Protein AF-A0A2N8LW83-F1 (afdb_monomer_lite)

Foldseek 3Di:
DCLVPQQQPPVPDDLVVALLNRGAAEDDPCVPCCVVVVLSSLVSLCSVCVPDDSVCSVVVCVVPVVVSCVRNVQRYDYNPDSHRPPDPPNPD

pLDDT: mean 83.52, std 13.38, range [36.31, 95.19]

Sequence (92 aa):
MVFMVLPHYPHTGRQDVDPNTTSLMRMGKEWLLTPILMYQNYHLVHHLYPTVPFYRYGKVWKAREAYHRKHSGSMIIGPFDLGPKDQPGDAA

Secondary structure (DSSP, 8-state):
-HHHHGGGTT----TTT-GGGSS-EE-S-HHHHHHHTTTGGGHHHHHH-TTS-GGGHHHHHHHTHHHHHHHHGGGEE-TT-SS-TTSTT---

Radius of gyration: 12.53 Å; chains: 1; bounding box: 34×26×27 Å

Structure (mmCIF, N/CA/C/O backbone):
data_AF-A0A2N8LW83-F1
#
_entry.id   AF-A0A2N8LW83-F1
#
loop_
_atom_site.group_PDB
_atom_site.id
_atom_site.type_symbol
_atom_site.label_atom_id
_atom_site.label_alt_id
_atom_site.label_comp_id
_atom_site.label_asym_id
_atom_site.label_entity_id
_atom_site.label_seq_id
_atom_site.pdbx_PDB_ins_code
_atom_site.Cartn_x
_atom_site.Cartn_y
_atom_site.Cartn_z
_atom_site.occupancy
_atom_site.B_iso_or_equiv
_atom_site.auth_seq_id
_atom_site.auth_comp_id
_atom_site.auth_asym_id
_atom_site.auth_atom_id
_atom_site.pdbx_PDB_model_num
ATOM 1 N N . MET A 1 1 ? -6.112 11.836 -10.467 1.00 53.62 1 MET A N 1
ATOM 2 C CA . MET A 1 1 ? -4.988 11.212 -11.208 1.00 53.62 1 MET A CA 1
ATOM 3 C C . MET A 1 1 ? -3.831 10.776 -10.312 1.00 53.62 1 MET A C 1
ATOM 5 O O . MET A 1 1 ? -3.350 9.678 -10.533 1.00 53.62 1 MET A O 1
ATOM 9 N N . VAL A 1 2 ? -3.443 11.534 -9.272 1.00 58.53 2 VAL A N 1
ATOM 10 C CA . VAL A 1 2 ? -2.389 11.160 -8.289 1.00 58.53 2 VAL A CA 1
ATOM 11 C C . VAL A 1 2 ? -2.470 9.687 -7.851 1.00 58.53 2 VAL A C 1
ATOM 13 O O . VAL A 1 2 ? -1.513 8.946 -8.016 1.00 58.53 2 VAL A O 1
ATOM 16 N N . PHE A 1 3 ? -3.639 9.227 -7.401 1.00 61.88 3 PHE A N 1
ATOM 17 C CA . PHE A 1 3 ? -3.843 7.858 -6.902 1.00 61.88 3 PHE A CA 1
ATOM 18 C C . PHE A 1 3 ? -3.993 6.764 -7.968 1.00 61.88 3 PHE A C 1
ATOM 20 O O . PHE A 1 3 ? -4.127 5.605 -7.601 1.00 61.88 3 PHE A O 1
ATOM 27 N N . MET A 1 4 ? -4.013 7.129 -9.250 1.00 66.06 4 MET A N 1
ATOM 28 C CA . MET A 1 4 ? -4.136 6.190 -10.375 1.00 66.06 4 MET A CA 1
ATOM 29 C C . MET A 1 4 ? -2.815 6.007 -11.128 1.00 66.06 4 MET A C 1
ATOM 31 O O . MET A 1 4 ? -2.703 5.097 -11.932 1.00 66.06 4 MET A O 1
ATOM 35 N N . VAL A 1 5 ? -1.844 6.904 -10.918 1.00 73.12 5 VAL A N 1
ATOM 36 C CA . VAL A 1 5 ? -0.576 6.914 -11.664 1.00 73.12 5 VAL A CA 1
ATOM 37 C C . VAL A 1 5 ? 0.604 6.669 -10.733 1.00 73.12 5 VAL A C 1
ATOM 39 O O . VAL A 1 5 ? 1.406 5.780 -10.989 1.00 73.12 5 VAL A O 1
ATOM 42 N N . LEU A 1 6 ? 0.695 7.404 -9.618 1.00 77.31 6 LEU A N 1
ATOM 43 C CA . LEU A 1 6 ? 1.832 7.287 -8.697 1.00 77.31 6 LEU A CA 1
ATOM 44 C C . LEU A 1 6 ? 1.973 5.900 -8.066 1.00 77.31 6 LEU A C 1
ATOM 46 O O . LEU A 1 6 ? 3.101 5.427 -7.974 1.00 77.31 6 LEU A O 1
ATOM 50 N N . PRO A 1 7 ? 0.889 5.211 -7.657 1.00 80.56 7 PRO A N 1
ATOM 51 C CA . PRO A 1 7 ? 1.024 3.857 -7.143 1.00 80.56 7 PRO A CA 1
ATOM 52 C C . PRO A 1 7 ? 1.502 2.863 -8.192 1.00 80.56 7 PRO A C 1
ATOM 54 O O . PRO A 1 7 ? 1.921 1.785 -7.813 1.00 80.56 7 PRO A O 1
ATOM 57 N N . HIS A 1 8 ? 1.439 3.179 -9.483 1.00 82.25 8 HIS A N 1
ATOM 58 C CA . HIS A 1 8 ? 1.864 2.267 -10.538 1.00 82.25 8 HIS A CA 1
ATOM 59 C C . HIS A 1 8 ? 3.256 2.582 -11.059 1.00 82.25 8 HIS A C 1
ATOM 61 O O . HIS A 1 8 ? 3.752 1.788 -11.841 1.00 82.25 8 HIS A O 1
ATOM 67 N N . TYR A 1 9 ? 3.903 3.671 -10.633 1.00 78.06 9 TYR A N 1
ATOM 68 C CA . TYR A 1 9 ? 5.280 3.989 -11.019 1.00 78.06 9 TYR A CA 1
ATOM 69 C C . TYR A 1 9 ? 6.240 2.871 -10.561 1.00 78.06 9 TYR A C 1
ATOM 71 O O . TYR A 1 9 ? 6.155 2.445 -9.409 1.00 78.06 9 TYR A O 1
ATOM 79 N N . PRO A 1 10 ? 7.147 2.356 -11.414 1.00 71.56 10 PRO A N 1
ATOM 80 C CA . PRO A 1 10 ? 7.571 2.840 -12.737 1.00 71.56 10 PRO A CA 1
ATOM 81 C C . PRO A 1 10 ? 6.822 2.191 -13.924 1.00 71.56 10 PRO A C 1
ATOM 83 O O . PRO A 1 10 ? 7.308 2.191 -15.048 1.00 71.56 10 PRO A O 1
ATOM 86 N N . HIS A 1 11 ? 5.644 1.619 -13.689 1.00 71.44 11 HIS A N 1
ATOM 87 C CA . HIS A 1 11 ? 4.776 0.933 -14.657 1.00 71.44 11 HIS A CA 1
ATOM 88 C C . HIS A 1 11 ? 5.396 -0.329 -15.272 1.00 71.44 11 HIS A C 1
ATOM 90 O O . HIS A 1 11 ? 5.105 -0.688 -16.410 1.00 71.44 11 HIS A O 1
ATOM 96 N N . THR A 1 12 ? 6.248 -1.020 -14.516 1.00 70.25 12 THR A N 1
ATOM 97 C CA . THR A 1 12 ? 6.962 -2.218 -14.984 1.00 70.25 12 THR A CA 1
ATOM 98 C C . THR A 1 12 ? 6.226 -3.528 -14.695 1.00 70.25 12 THR A C 1
ATOM 100 O O . THR A 1 12 ? 6.492 -4.529 -15.357 1.00 70.25 12 THR A O 1
ATOM 103 N N . GLY A 1 13 ? 5.298 -3.541 -13.732 1.00 70.38 13 GLY A N 1
ATOM 104 C CA . GLY A 1 13 ? 4.549 -4.733 -13.337 1.00 70.38 13 GLY A CA 1
ATOM 105 C C . GLY A 1 13 ? 3.284 -4.956 -14.166 1.00 70.38 13 GLY A C 1
ATOM 106 O O . GLY A 1 13 ? 2.475 -4.048 -14.357 1.00 70.38 13 GLY A O 1
ATOM 107 N N . ARG A 1 14 ? 3.079 -6.197 -14.616 1.00 74.19 14 ARG A N 1
ATOM 108 C CA . ARG A 1 14 ? 1.876 -6.646 -15.330 1.00 74.19 14 ARG A CA 1
ATOM 109 C C . ARG A 1 14 ? 1.069 -7.608 -14.466 1.00 74.19 14 ARG A C 1
ATOM 111 O O . ARG A 1 14 ? 1.611 -8.587 -13.963 1.00 74.19 14 ARG A O 1
ATOM 118 N N . GLN A 1 15 ? -0.231 -7.347 -14.319 1.00 76.56 15 GLN A N 1
ATOM 119 C CA . GLN A 1 15 ? -1.098 -8.099 -13.402 1.00 76.56 15 GLN A CA 1
ATOM 120 C C . GLN A 1 15 ? -1.299 -9.565 -13.805 1.00 76.56 15 GLN A C 1
ATOM 122 O O . GLN A 1 15 ? -1.507 -10.407 -12.937 1.00 76.56 15 GLN A O 1
ATOM 127 N N . ASP A 1 16 ? -1.212 -9.872 -15.098 1.00 79.31 16 ASP A N 1
ATOM 128 C CA . ASP A 1 16 ? -1.285 -11.227 -15.650 1.00 79.31 16 ASP A CA 1
ATOM 129 C C . ASP A 1 16 ? 0.015 -12.029 -15.485 1.00 79.31 16 ASP A C 1
ATOM 131 O O . ASP A 1 16 ? -0.016 -13.254 -15.566 1.00 79.31 16 ASP A O 1
ATOM 135 N N . VAL A 1 17 ? 1.142 -11.353 -15.236 1.00 82.81 17 VAL A N 1
ATOM 136 C CA . VAL A 1 17 ? 2.461 -11.981 -15.068 1.00 82.81 17 VAL A CA 1
ATOM 137 C C . VAL A 1 17 ? 2.801 -12.135 -13.589 1.00 82.81 17 VAL A C 1
ATOM 139 O O . VAL A 1 17 ? 3.063 -13.243 -13.130 1.00 82.81 17 VAL A O 1
ATOM 142 N N . ASP A 1 18 ? 2.774 -11.033 -12.836 1.00 83.69 18 ASP A N 1
ATOM 143 C CA . ASP A 1 18 ? 2.985 -11.053 -11.391 1.00 83.69 18 ASP A CA 1
ATOM 144 C C . ASP A 1 18 ? 2.196 -9.928 -10.697 1.00 83.69 18 ASP A C 1
ATOM 146 O O . ASP A 1 18 ? 2.632 -8.768 -10.683 1.00 83.69 18 ASP A O 1
ATOM 150 N N . PRO A 1 19 ? 1.057 -10.249 -10.057 1.00 85.38 19 PRO A N 1
ATOM 151 C CA . PRO A 1 19 ? 0.228 -9.262 -9.377 1.00 85.38 19 PRO A CA 1
ATOM 152 C C . PRO A 1 19 ? 0.914 -8.630 -8.154 1.00 85.38 19 PRO A C 1
ATOM 154 O O . PRO A 1 19 ? 0.456 -7.594 -7.679 1.00 85.38 19 PRO A O 1
ATOM 157 N N . ASN A 1 20 ? 2.015 -9.199 -7.646 1.00 85.81 20 ASN A N 1
ATOM 158 C CA . ASN A 1 20 ? 2.762 -8.650 -6.508 1.00 85.81 20 ASN A CA 1
ATOM 159 C C . ASN A 1 20 ? 3.637 -7.443 -6.879 1.00 85.81 20 ASN A C 1
ATOM 161 O O . ASN A 1 20 ? 4.164 -6.794 -5.976 1.00 85.81 20 ASN A O 1
ATOM 165 N N . THR A 1 21 ? 3.784 -7.151 -8.175 1.00 84.19 21 THR A N 1
ATOM 166 C CA . THR A 1 21 ? 4.667 -6.100 -8.712 1.00 84.19 21 THR A CA 1
ATOM 167 C C . THR A 1 21 ? 3.915 -4.967 -9.411 1.00 84.19 21 THR A C 1
ATOM 169 O O . THR A 1 21 ? 4.526 -4.055 -9.958 1.00 84.19 21 THR A O 1
ATOM 172 N N . THR A 1 22 ? 2.580 -5.009 -9.425 1.00 85.00 22 THR A N 1
ATOM 173 C CA . THR A 1 22 ? 1.763 -4.108 -10.257 1.00 85.00 22 THR A CA 1
ATOM 174 C C . THR A 1 22 ? 1.598 -2.715 -9.684 1.00 85.00 22 THR A C 1
ATOM 176 O O . THR A 1 22 ? 1.243 -1.792 -10.412 1.00 85.00 22 THR A O 1
ATOM 179 N N . SER A 1 23 ? 1.791 -2.564 -8.377 1.00 88.25 23 SER A N 1
ATOM 180 C CA . SER A 1 23 ? 1.649 -1.283 -7.705 1.00 88.25 23 SER A CA 1
ATOM 181 C C . SER A 1 23 ? 2.427 -1.234 -6.398 1.00 88.25 23 SER A C 1
ATOM 183 O O . SER A 1 23 ? 2.809 -2.254 -5.826 1.00 88.25 23 SER A O 1
ATOM 185 N N . LEU A 1 24 ? 2.647 -0.019 -5.921 1.00 90.00 24 LEU A N 1
ATOM 186 C CA . LEU A 1 24 ? 3.419 0.302 -4.742 1.00 90.00 24 LEU A CA 1
ATOM 187 C C . LEU A 1 24 ? 2.578 0.185 -3.467 1.00 90.00 24 LEU A C 1
ATOM 189 O O . LEU A 1 24 ? 1.376 0.471 -3.425 1.00 90.00 24 LEU A O 1
ATOM 193 N N . MET A 1 25 ? 3.264 -0.194 -2.396 1.00 90.94 25 MET A N 1
ATOM 194 C CA . MET A 1 25 ? 2.779 -0.242 -1.024 1.00 90.94 25 MET A CA 1
ATOM 195 C C . MET A 1 25 ? 3.533 0.810 -0.207 1.00 90.94 25 MET A C 1
ATOM 197 O O . MET A 1 25 ? 4.749 0.722 -0.069 1.00 90.94 25 MET A O 1
ATOM 201 N N . ARG A 1 26 ? 2.840 1.800 0.359 1.00 92.50 26 ARG A N 1
ATOM 202 C CA . ARG A 1 26 ? 3.468 2.925 1.072 1.00 92.50 26 ARG A CA 1
ATOM 203 C C .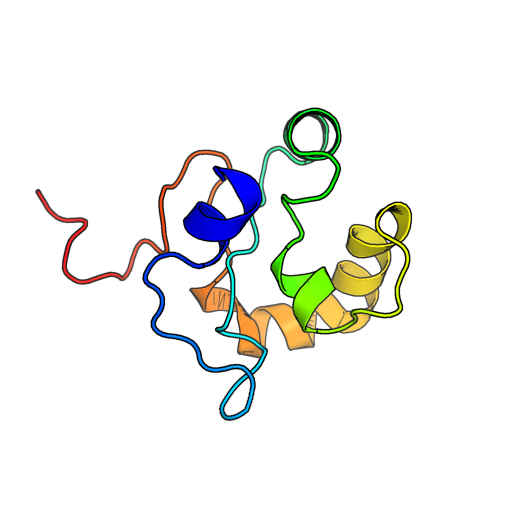 ARG A 1 26 ? 3.350 2.758 2.587 1.00 92.50 26 ARG A C 1
ATOM 205 O O . ARG A 1 26 ? 2.259 2.888 3.144 1.00 92.50 26 ARG A O 1
ATOM 212 N N . MET A 1 27 ? 4.478 2.519 3.254 1.00 90.00 27 MET A N 1
ATOM 213 C CA . MET A 1 27 ? 4.533 2.145 4.677 1.00 90.00 27 MET A CA 1
ATOM 214 C C . MET A 1 27 ? 5.392 3.113 5.509 1.00 90.00 27 MET A C 1
ATOM 216 O O . MET A 1 27 ? 6.210 3.853 4.967 1.00 90.00 27 MET A O 1
ATOM 220 N N . GLY A 1 28 ? 5.209 3.120 6.835 1.00 88.69 28 GLY A N 1
ATOM 221 C CA . GLY A 1 28 ? 6.056 3.851 7.796 1.00 88.69 28 GLY A CA 1
ATOM 222 C C . GLY A 1 28 ? 5.451 5.117 8.422 1.00 88.69 28 GLY A C 1
ATOM 223 O O . GLY A 1 28 ? 6.052 5.684 9.333 1.00 88.69 28 GLY A O 1
ATOM 224 N N . LYS A 1 29 ? 4.274 5.570 7.965 1.00 92.06 29 LYS A N 1
ATOM 225 C CA . LYS A 1 29 ? 3.468 6.655 8.578 1.00 92.06 29 LYS A CA 1
ATOM 226 C C . LYS A 1 29 ? 1.970 6.404 8.399 1.00 92.06 29 LYS A C 1
ATOM 228 O O . LYS A 1 29 ? 1.212 7.303 8.048 1.00 92.06 29 LYS A O 1
ATOM 233 N N . GLU A 1 30 ? 1.534 5.168 8.600 1.00 91.69 30 GLU A N 1
ATOM 234 C CA . GLU A 1 30 ? 0.183 4.699 8.280 1.00 91.69 30 GLU A CA 1
ATOM 235 C C . GLU A 1 30 ? -0.897 5.500 9.010 1.00 91.69 30 GLU A C 1
ATOM 237 O O . GLU A 1 30 ? -1.943 5.760 8.425 1.00 91.69 30 GLU A O 1
ATOM 242 N N . TRP A 1 31 ? -0.644 5.943 10.245 1.00 91.06 31 TRP A N 1
ATOM 243 C CA . TRP A 1 31 ? -1.587 6.763 11.018 1.00 91.06 31 TRP A CA 1
ATOM 244 C C . TRP A 1 31 ? -1.943 8.091 10.326 1.00 91.06 31 TRP A C 1
ATOM 246 O O . TRP A 1 31 ? -3.055 8.582 10.483 1.00 91.06 31 TRP A O 1
ATOM 256 N N . LEU A 1 32 ? -1.013 8.644 9.539 1.00 91.75 32 LEU A N 1
ATOM 257 C CA . LEU A 1 32 ? -1.170 9.889 8.788 1.00 91.75 32 LEU A CA 1
ATOM 258 C C . LEU A 1 32 ? -1.563 9.613 7.333 1.00 91.75 32 LEU A C 1
ATOM 260 O O . LEU A 1 32 ? -2.478 10.226 6.790 1.00 91.75 32 LEU A O 1
ATOM 264 N N . LEU A 1 33 ? -0.873 8.672 6.690 1.00 90.06 33 LEU A N 1
ATOM 265 C CA . LEU A 1 33 ? -1.045 8.388 5.270 1.00 90.06 33 LEU A CA 1
ATOM 266 C C . LEU A 1 33 ? -2.344 7.647 4.970 1.00 90.06 33 LEU A C 1
ATOM 268 O O . LEU A 1 33 ? -2.946 7.906 3.938 1.00 90.06 33 LEU A O 1
ATOM 272 N N . THR A 1 34 ? -2.813 6.762 5.849 1.00 90.88 34 THR A N 1
ATOM 273 C CA . THR A 1 34 ? -4.074 6.036 5.627 1.00 90.88 34 THR A CA 1
ATOM 274 C C . THR A 1 34 ? -5.278 6.982 5.526 1.00 90.88 34 THR A C 1
ATOM 276 O O . THR A 1 34 ? -6.034 6.834 4.565 1.00 90.88 34 THR A O 1
ATOM 279 N N . PRO A 1 35 ? -5.482 7.968 6.430 1.00 90.25 35 PRO A N 1
ATOM 280 C CA . PRO A 1 35 ? -6.583 8.918 6.272 1.00 90.25 35 PRO A CA 1
ATOM 281 C C . PRO A 1 35 ? -6.368 9.886 5.100 1.00 90.25 35 PRO A C 1
ATOM 283 O O . PRO A 1 35 ? -7.296 10.085 4.322 1.00 90.25 35 PRO A O 1
ATOM 286 N N . ILE A 1 36 ? -5.159 10.436 4.918 1.00 90.69 36 ILE A N 1
ATOM 287 C CA . ILE A 1 36 ? -4.875 11.401 3.835 1.00 90.69 36 ILE A CA 1
ATOM 288 C C . ILE A 1 36 ? -5.038 10.764 2.455 1.00 90.69 36 ILE A C 1
ATOM 290 O O . ILE A 1 36 ? -5.609 11.361 1.547 1.00 90.69 36 ILE A O 1
ATOM 294 N N . LEU A 1 37 ? -4.523 9.548 2.291 1.00 88.69 37 LEU A N 1
ATOM 295 C CA . LEU A 1 37 ? -4.559 8.822 1.028 1.00 88.69 37 LEU A CA 1
ATOM 296 C C . LEU A 1 37 ? -5.812 7.951 0.906 1.00 88.69 37 LEU A C 1
ATOM 298 O O . LEU A 1 37 ? -5.878 7.151 -0.016 1.00 88.69 37 LEU A O 1
ATOM 302 N N . MET A 1 38 ? -6.788 8.059 1.816 1.00 89.75 38 MET A N 1
ATOM 303 C CA . MET A 1 38 ? -8.021 7.260 1.798 1.00 89.75 38 MET A CA 1
ATOM 304 C C . MET A 1 38 ? -7.755 5.754 1.593 1.00 89.75 38 MET A C 1
ATOM 306 O O . MET A 1 38 ? -8.371 5.115 0.746 1.00 89.75 38 MET A O 1
ATOM 310 N N . TYR A 1 39 ? -6.815 5.186 2.355 1.00 90.50 39 TYR A N 1
ATOM 311 C CA . TYR A 1 39 ? -6.339 3.792 2.261 1.00 90.50 39 TYR A CA 1
ATOM 312 C C . TYR A 1 39 ? -5.555 3.419 0.989 1.00 90.50 39 TYR A C 1
ATOM 314 O O . TYR A 1 39 ? -5.107 2.277 0.863 1.00 90.50 39 TYR A O 1
ATOM 322 N N . GLN A 1 40 ? -5.278 4.364 0.087 1.00 90.06 40 GLN A N 1
ATOM 323 C CA . GLN A 1 40 ? -4.463 4.122 -1.112 1.00 90.06 40 GLN A CA 1
ATOM 324 C C . GLN A 1 40 ? -2.978 3.887 -0.799 1.00 90.06 40 GLN A C 1
ATOM 326 O O . GLN A 1 40 ? -2.231 3.469 -1.676 1.00 90.06 40 GLN A O 1
ATOM 331 N N . ASN A 1 41 ? -2.526 4.084 0.444 1.00 92.38 41 ASN A N 1
ATOM 332 C CA . ASN A 1 41 ? -1.207 3.611 0.869 1.00 92.38 41 ASN A CA 1
ATOM 333 C C . ASN A 1 41 ? -1.087 2.074 0.811 1.00 92.38 41 ASN A C 1
ATOM 335 O O . ASN A 1 41 ? 0.025 1.562 0.727 1.00 92.38 41 ASN A O 1
ATOM 339 N N . TYR A 1 42 ? -2.219 1.359 0.781 1.00 93.19 42 TYR A N 1
ATOM 340 C CA . TYR A 1 42 ? -2.306 -0.087 0.585 1.00 93.19 42 TYR A CA 1
ATOM 341 C C . TYR A 1 42 ? -2.702 -0.499 -0.846 1.00 93.19 42 TYR A C 1
ATOM 343 O O . TYR A 1 42 ? -3.364 -1.522 -1.030 1.00 93.19 42 TYR A O 1
ATOM 351 N N . HIS A 1 43 ? -2.330 0.276 -1.870 1.00 92.94 43 HIS A N 1
ATOM 352 C CA . HIS A 1 43 ? -2.802 0.045 -3.243 1.00 92.94 43 HIS A CA 1
ATOM 353 C C . HIS A 1 43 ? -2.468 -1.352 -3.784 1.00 92.94 43 HIS A C 1
ATOM 355 O O . HIS A 1 43 ? -3.301 -1.990 -4.424 1.00 92.94 43 HIS A O 1
ATOM 361 N N . LEU A 1 44 ? -1.308 -1.896 -3.424 1.00 92.19 44 LEU A N 1
ATOM 362 C CA . LEU A 1 44 ? -0.971 -3.267 -3.788 1.00 92.19 44 LEU A CA 1
ATOM 363 C C . LEU A 1 44 ? -1.924 -4.312 -3.182 1.00 92.19 44 LEU A C 1
ATOM 365 O O . LEU A 1 44 ? -2.266 -5.285 -3.849 1.00 92.19 44 LEU A O 1
ATOM 369 N N . VAL A 1 45 ? -2.439 -4.105 -1.962 1.0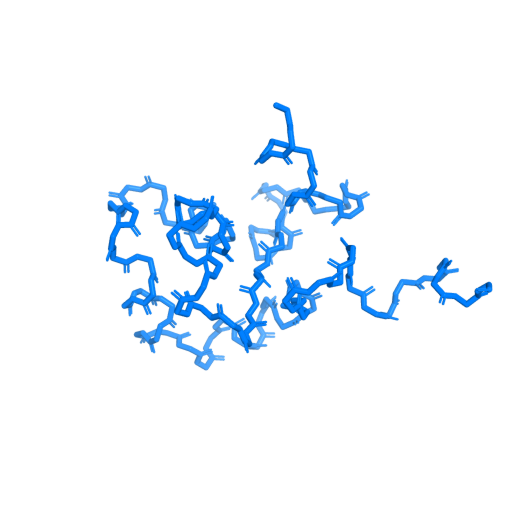0 93.56 45 VAL A N 1
ATOM 370 C CA . VAL A 1 45 ? -3.452 -5.010 -1.377 1.00 93.56 45 VAL A CA 1
ATOM 371 C C . VAL A 1 45 ? -4.736 -4.977 -2.196 1.00 93.56 45 VAL A C 1
ATOM 373 O O . VAL A 1 45 ? -5.366 -6.016 -2.360 1.00 93.56 45 VAL A O 1
ATOM 376 N N . HIS A 1 46 ? -5.112 -3.812 -2.726 1.00 92.88 46 HIS A N 1
ATOM 377 C CA . HIS A 1 46 ? -6.273 -3.687 -3.602 1.00 92.88 46 HIS A CA 1
ATOM 378 C C . HIS A 1 46 ? -6.108 -4.521 -4.882 1.00 92.88 46 HIS A C 1
ATOM 380 O O . HIS A 1 46 ? -7.038 -5.227 -5.259 1.00 92.88 46 HIS A O 1
ATOM 386 N N . HIS A 1 47 ? -4.922 -4.522 -5.500 1.00 90.88 47 HIS A N 1
ATOM 387 C CA . HIS A 1 47 ? -4.651 -5.374 -6.665 1.00 90.88 47 HIS A CA 1
ATOM 388 C C . HIS A 1 47 ? -4.639 -6.871 -6.326 1.00 90.88 47 HIS A C 1
ATOM 390 O O . HIS A 1 47 ? -5.155 -7.677 -7.099 1.00 90.88 47 HIS A O 1
ATOM 396 N N . LEU A 1 48 ? -4.089 -7.252 -5.170 1.00 91.94 48 LEU A N 1
ATOM 397 C CA . LEU A 1 48 ? -4.042 -8.652 -4.735 1.00 91.94 48 LEU A CA 1
ATOM 398 C C . LEU A 1 48 ? -5.415 -9.186 -4.294 1.00 91.94 48 LEU A C 1
ATOM 400 O O . LEU A 1 48 ? -5.716 -10.363 -4.487 1.00 91.94 48 LEU A O 1
ATOM 404 N N . TYR A 1 49 ? -6.244 -8.335 -3.687 1.00 93.50 49 TYR A N 1
ATOM 405 C CA . TYR A 1 49 ? -7.525 -8.707 -3.088 1.00 93.50 49 TYR A CA 1
ATOM 406 C C . TYR A 1 49 ? -8.612 -7.663 -3.405 1.00 93.50 49 TYR A C 1
ATOM 408 O O . TYR A 1 49 ? -9.103 -6.984 -2.498 1.00 93.50 49 TYR A O 1
ATOM 416 N N . PRO A 1 50 ? -9.042 -7.544 -4.675 1.00 91.31 50 PRO A N 1
ATOM 417 C CA . PRO A 1 50 ? -9.947 -6.478 -5.121 1.00 91.31 50 PRO A CA 1
ATOM 418 C C . PRO A 1 50 ? -11.338 -6.523 -4.471 1.00 91.31 50 PRO A C 1
ATOM 420 O O . PRO A 1 50 ? -12.053 -5.525 -4.462 1.00 91.31 50 PRO A O 1
ATOM 423 N N . THR A 1 51 ? -11.729 -7.666 -3.903 1.00 94.00 51 THR A N 1
ATOM 424 C CA . THR A 1 51 ? -13.016 -7.867 -3.217 1.00 94.00 51 THR A CA 1
ATOM 425 C C . THR A 1 51 ? -12.991 -7.479 -1.738 1.00 94.00 51 THR A C 1
ATOM 427 O O . THR A 1 51 ? -14.037 -7.438 -1.087 1.00 94.00 51 THR A O 1
ATOM 430 N N . VAL A 1 52 ? -11.811 -7.206 -1.173 1.00 93.94 52 VAL A N 1
ATOM 431 C CA . VAL A 1 52 ? -11.674 -6.806 0.227 1.00 93.94 52 VAL A CA 1
ATOM 432 C C . VAL A 1 52 ? -12.052 -5.331 0.358 1.00 93.94 52 VAL A C 1
ATOM 434 O O . VAL A 1 52 ? -11.556 -4.499 -0.395 1.00 93.94 52 VAL A O 1
ATOM 437 N N . PRO A 1 53 ? -12.888 -4.952 1.337 1.00 92.75 53 PRO A N 1
ATOM 438 C CA . PRO A 1 53 ? -13.194 -3.547 1.546 1.00 92.75 53 PRO A CA 1
ATOM 439 C C . PRO A 1 53 ? -11.975 -2.791 2.099 1.00 92.75 53 PRO A C 1
ATOM 441 O O . PRO A 1 53 ? -11.254 -3.305 2.959 1.00 92.75 53 PRO A O 1
ATOM 444 N N . PHE A 1 54 ? -11.785 -1.542 1.660 1.00 90.81 54 PHE A N 1
ATOM 445 C CA . PHE A 1 54 ? -10.559 -0.762 1.892 1.00 90.81 54 PHE A CA 1
ATOM 446 C C . PHE A 1 54 ? -10.122 -0.666 3.360 1.00 90.81 54 PHE A C 1
ATOM 448 O O . PHE A 1 54 ? -8.940 -0.798 3.679 1.00 90.81 54 PHE A O 1
ATOM 455 N N . TYR A 1 55 ? -11.074 -0.555 4.289 1.00 90.50 55 TYR A N 1
ATOM 456 C CA . TYR A 1 55 ? -10.808 -0.465 5.727 1.00 90.50 55 TYR A CA 1
ATOM 457 C C . TYR A 1 55 ? -10.231 -1.759 6.336 1.00 90.50 55 TYR A C 1
ATOM 459 O O . TYR A 1 55 ? -9.862 -1.792 7.512 1.00 90.50 55 TYR A O 1
ATOM 467 N N . ARG A 1 56 ? -10.147 -2.848 5.560 1.00 94.00 56 ARG A N 1
ATOM 468 C CA . ARG A 1 56 ? -9.540 -4.126 5.962 1.00 94.00 56 ARG A CA 1
ATOM 469 C C . ARG A 1 56 ? -8.179 -4.388 5.326 1.00 94.00 56 ARG A C 1
ATOM 471 O O . ARG A 1 56 ? -7.556 -5.380 5.706 1.00 94.00 56 ARG A O 1
ATOM 478 N N . TYR A 1 57 ? -7.673 -3.529 4.440 1.00 94.06 57 TYR A N 1
ATOM 479 C CA . TYR A 1 57 ? -6.412 -3.787 3.736 1.00 94.06 57 TYR A CA 1
ATOM 480 C C . TYR A 1 57 ? -5.234 -4.044 4.680 1.00 94.06 57 TYR A C 1
ATOM 482 O O . TYR A 1 57 ? -4.534 -5.042 4.525 1.00 94.06 57 TYR A O 1
ATOM 490 N N . GLY A 1 58 ? -5.082 -3.243 5.739 1.00 91.38 58 GLY A N 1
ATOM 491 C CA . GLY A 1 58 ? -4.033 -3.467 6.740 1.00 91.38 58 GLY A CA 1
ATOM 492 C C . GLY A 1 58 ? -4.158 -4.806 7.482 1.00 91.38 58 GLY A C 1
ATOM 493 O O . GLY A 1 58 ? -3.148 -5.415 7.831 1.00 91.38 58 GLY A O 1
ATOM 494 N N . LYS A 1 59 ? -5.382 -5.314 7.694 1.00 94.12 59 LYS A N 1
ATOM 495 C CA . LYS A 1 59 ? -5.597 -6.638 8.307 1.00 94.12 59 LYS A CA 1
ATOM 496 C C . LYS A 1 59 ? -5.190 -7.758 7.354 1.00 94.12 59 LYS A C 1
ATOM 498 O O . LYS A 1 59 ? -4.529 -8.698 7.780 1.00 94.12 59 LYS A O 1
ATOM 503 N N . VAL A 1 60 ? -5.552 -7.640 6.078 1.00 94.62 60 VAL A N 1
ATOM 504 C CA . VAL A 1 60 ? -5.184 -8.616 5.041 1.00 94.62 60 VAL A CA 1
ATOM 505 C C . VAL A 1 60 ? -3.676 -8.648 4.829 1.00 94.62 60 VAL A C 1
ATOM 507 O O . VAL A 1 60 ? -3.094 -9.731 4.792 1.00 94.62 60 VAL A O 1
ATOM 510 N N . TRP A 1 61 ? -3.033 -7.478 4.785 1.00 92.38 61 TRP A N 1
ATOM 511 C CA . TRP A 1 61 ? -1.579 -7.374 4.722 1.00 92.38 61 TRP A CA 1
ATOM 512 C C . TRP A 1 61 ? -0.909 -8.163 5.850 1.00 92.38 61 TRP A C 1
ATOM 514 O O . TRP A 1 61 ? -0.085 -9.037 5.580 1.00 92.38 61 TRP A O 1
ATOM 524 N N . LYS A 1 62 ? -1.320 -7.901 7.098 1.00 93.44 62 LYS A N 1
ATOM 525 C CA . LYS A 1 62 ? -0.782 -8.562 8.296 1.00 93.44 62 LYS A CA 1
ATOM 526 C C . LYS A 1 62 ? -1.049 -10.067 8.316 1.00 93.44 62 LYS A C 1
ATOM 528 O O . LYS A 1 62 ? -0.173 -10.834 8.696 1.00 93.44 62 LYS A O 1
ATOM 533 N N . ALA A 1 63 ? -2.224 -10.507 7.864 1.00 95.19 63 ALA A N 1
ATOM 534 C CA . ALA A 1 63 ? -2.603 -11.921 7.873 1.00 95.19 63 ALA A CA 1
ATOM 535 C C . ALA A 1 63 ? -1.670 -12.815 7.036 1.00 95.19 63 ALA A C 1
ATOM 537 O O . ALA A 1 63 ? -1.530 -13.999 7.332 1.00 95.19 63 ALA A O 1
ATOM 538 N N . ARG A 1 64 ? -1.026 -12.267 5.996 1.00 92.75 64 ARG A N 1
ATOM 539 C CA . ARG A 1 64 ? -0.066 -12.994 5.146 1.00 92.75 64 ARG A CA 1
ATOM 540 C C . ARG A 1 64 ? 1.244 -12.227 4.983 1.00 92.75 64 ARG A C 1
ATOM 542 O O . ARG A 1 64 ? 1.874 -12.286 3.931 1.00 92.75 64 ARG A O 1
ATOM 549 N N . GLU A 1 65 ? 1.664 -11.513 6.024 1.00 92.12 65 GLU A N 1
ATOM 550 C CA . GLU A 1 65 ? 2.796 -10.583 5.962 1.00 92.12 65 GLU A CA 1
ATOM 551 C C . GLU A 1 65 ? 4.088 -11.241 5.465 1.00 92.12 65 GLU A C 1
ATOM 553 O O . GLU A 1 65 ? 4.764 -10.682 4.609 1.00 92.12 65 GLU A O 1
ATOM 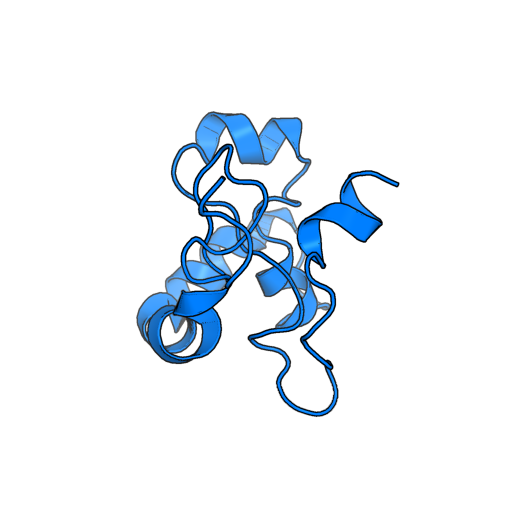558 N N . ALA A 1 66 ? 4.401 -12.456 5.927 1.00 92.75 66 ALA A N 1
ATOM 559 C CA . ALA A 1 66 ? 5.583 -13.189 5.473 1.00 92.75 66 ALA A CA 1
ATOM 560 C C . ALA A 1 66 ? 5.555 -13.473 3.960 1.00 92.75 66 ALA A C 1
ATOM 562 O O . ALA A 1 66 ? 6.563 -13.307 3.273 1.00 92.75 66 ALA A O 1
ATOM 563 N N . TYR A 1 67 ? 4.390 -13.856 3.426 1.00 92.44 67 TYR A N 1
ATOM 564 C CA . TYR A 1 67 ? 4.210 -14.067 1.991 1.00 92.44 67 TYR A CA 1
ATOM 565 C C . TYR A 1 67 ? 4.358 -12.749 1.230 1.00 92.44 67 TYR A C 1
ATOM 567 O O . TYR A 1 67 ? 5.121 -12.689 0.268 1.00 92.44 67 TYR A O 1
ATOM 575 N N . HIS A 1 68 ? 3.686 -11.689 1.684 1.00 93.06 68 HIS A N 1
ATOM 576 C CA . HIS A 1 68 ? 3.742 -10.397 1.013 1.00 93.06 68 HIS A CA 1
ATOM 577 C C . HIS A 1 68 ? 5.151 -9.797 1.034 1.00 93.06 68 HIS A C 1
ATOM 579 O O . HIS A 1 68 ? 5.617 -9.302 0.021 1.00 93.06 68 HIS A O 1
ATOM 585 N N . ARG A 1 69 ? 5.893 -9.892 2.142 1.00 90.50 69 ARG A N 1
ATOM 586 C CA . ARG A 1 69 ? 7.281 -9.404 2.196 1.00 90.50 69 ARG A CA 1
ATOM 587 C C . ARG A 1 69 ? 8.208 -10.175 1.259 1.00 90.50 69 ARG A C 1
ATOM 589 O O . ARG A 1 69 ? 9.097 -9.571 0.674 1.00 90.50 69 ARG A O 1
ATOM 596 N N . LYS A 1 70 ? 7.986 -11.483 1.093 1.00 91.00 70 LYS A N 1
ATOM 597 C CA . LYS A 1 70 ? 8.787 -12.327 0.198 1.00 91.00 70 LYS A CA 1
ATOM 598 C C . LYS A 1 70 ? 8.546 -12.025 -1.287 1.00 91.00 70 LYS A C 1
ATOM 600 O O . LYS A 1 70 ? 9.501 -12.056 -2.050 1.00 91.00 70 LYS A O 1
ATOM 605 N N . HIS A 1 71 ? 7.302 -11.757 -1.691 1.00 89.75 71 HIS A N 1
ATOM 606 C CA . HIS A 1 71 ? 6.936 -11.611 -3.112 1.00 89.75 71 HIS A CA 1
ATOM 607 C C . HIS A 1 71 ? 6.746 -10.153 -3.549 1.00 89.75 71 HIS A C 1
ATOM 609 O O . HIS A 1 71 ? 6.963 -9.824 -4.705 1.00 89.75 71 HIS A O 1
ATOM 615 N N . SER A 1 72 ? 6.369 -9.270 -2.626 1.00 89.38 72 SER A N 1
ATOM 616 C CA . SER A 1 72 ? 6.078 -7.854 -2.876 1.00 89.38 72 SER A CA 1
ATOM 617 C C . SER A 1 72 ? 7.089 -6.903 -2.237 1.00 89.38 72 SER A C 1
ATOM 619 O O . SER A 1 72 ? 6.862 -5.696 -2.222 1.00 89.38 72 SER A O 1
ATOM 621 N N . GLY A 1 73 ? 8.177 -7.417 -1.652 1.00 86.38 73 GLY A N 1
ATOM 622 C CA . GLY A 1 73 ? 9.128 -6.614 -0.878 1.00 86.38 73 GLY A CA 1
ATOM 623 C C . GLY A 1 73 ? 9.705 -5.430 -1.659 1.00 86.38 73 GLY A C 1
ATOM 624 O O . GLY A 1 73 ? 9.811 -4.339 -1.109 1.00 86.38 73 GLY A O 1
ATOM 625 N N . SER A 1 74 ? 9.976 -5.620 -2.953 1.00 86.50 74 SER A N 1
ATOM 626 C CA . SER A 1 74 ? 10.472 -4.576 -3.859 1.00 86.50 74 SER A CA 1
ATOM 627 C C . SER A 1 74 ? 9.473 -3.442 -4.101 1.00 86.50 74 SER A C 1
ATOM 629 O O . SER A 1 74 ? 9.878 -2.349 -4.478 1.00 86.50 74 SER A O 1
ATOM 631 N N . MET A 1 75 ? 8.176 -3.671 -3.878 1.00 88.44 75 MET A N 1
ATOM 632 C CA . MET A 1 75 ? 7.121 -2.670 -4.059 1.00 88.44 75 MET A CA 1
ATOM 633 C C . MET A 1 75 ? 6.801 -1.898 -2.774 1.00 88.44 75 MET A C 1
ATOM 635 O O . MET A 1 75 ? 5.964 -0.994 -2.793 1.00 88.44 75 MET A O 1
ATOM 639 N N . ILE A 1 76 ? 7.432 -2.242 -1.646 1.00 90.12 76 ILE A N 1
ATOM 640 C CA . ILE A 1 76 ? 7.253 -1.522 -0.385 1.00 90.12 76 ILE A CA 1
ATOM 641 C C . ILE A 1 76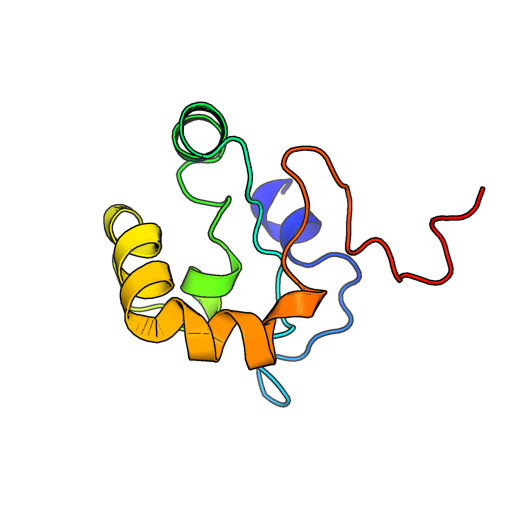 ? 8.163 -0.297 -0.388 1.00 90.12 76 ILE A C 1
ATOM 643 O O . ILE A 1 76 ? 9.383 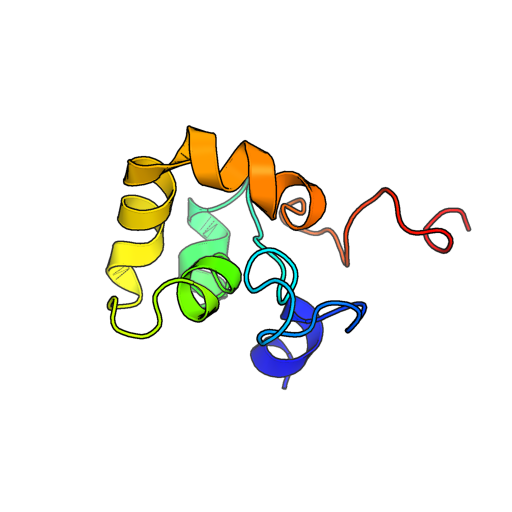-0.409 -0.315 1.00 90.12 76 ILE A O 1
ATOM 647 N N . ILE A 1 77 ? 7.549 0.877 -0.419 1.00 90.94 77 ILE A N 1
ATOM 648 C CA . ILE A 1 77 ? 8.233 2.165 -0.437 1.00 90.94 77 ILE A CA 1
ATOM 649 C C . ILE A 1 77 ? 8.017 2.921 0.874 1.00 90.94 77 ILE A C 1
ATOM 651 O O . ILE A 1 77 ? 7.032 2.708 1.597 1.00 90.94 77 ILE A O 1
ATOM 655 N N . GLY A 1 78 ? 8.937 3.834 1.178 1.00 89.62 78 GLY A N 1
ATOM 656 C CA . GLY A 1 78 ? 8.825 4.716 2.327 1.00 89.62 78 GLY A CA 1
ATOM 657 C C . GLY A 1 78 ? 7.662 5.707 2.209 1.00 89.62 78 GLY A C 1
ATOM 658 O O . GLY A 1 78 ? 7.071 5.905 1.142 1.00 89.62 78 GLY A O 1
ATOM 659 N N . PRO A 1 79 ? 7.330 6.398 3.311 1.00 87.31 79 PRO A N 1
ATOM 660 C CA . PRO A 1 79 ? 6.134 7.229 3.404 1.00 87.31 79 PRO A CA 1
ATOM 661 C C . PRO A 1 79 ? 6.136 8.415 2.430 1.00 87.31 79 PRO A C 1
ATOM 663 O O . PRO A 1 79 ? 5.065 8.898 2.079 1.00 87.31 79 PRO A O 1
ATOM 666 N N . PHE A 1 80 ? 7.305 8.848 1.956 1.00 88.44 80 PHE A N 1
ATOM 667 C CA . PHE A 1 80 ? 7.459 9.980 1.036 1.00 88.44 80 PHE A CA 1
ATOM 668 C C . PHE A 1 80 ? 8.276 9.640 -0.216 1.00 88.44 80 PHE A C 1
ATOM 670 O O . PHE A 1 80 ? 8.545 10.525 -1.019 1.00 88.44 80 PHE A O 1
ATOM 677 N N . ASP A 1 81 ? 8.635 8.369 -0.403 1.00 86.62 81 ASP A N 1
ATOM 678 C CA . ASP A 1 81 ? 9.432 7.939 -1.552 1.00 86.62 81 ASP A CA 1
ATOM 679 C C . ASP A 1 81 ? 8.575 7.967 -2.831 1.00 86.62 81 ASP A C 1
ATOM 681 O O . ASP A 1 81 ? 7.360 7.722 -2.786 1.00 86.62 81 ASP A O 1
ATOM 685 N N . LEU A 1 82 ? 9.188 8.275 -3.975 1.00 82.94 82 LEU A N 1
ATOM 686 C CA . LEU A 1 82 ? 8.502 8.259 -5.271 1.00 82.94 82 LEU A CA 1
ATOM 687 C C . LEU A 1 82 ? 8.336 6.828 -5.798 1.00 82.94 82 LEU A C 1
ATOM 689 O O . LEU A 1 82 ? 7.267 6.475 -6.292 1.00 82.94 82 LEU A O 1
ATOM 693 N N . GLY A 1 83 ? 9.370 6.005 -5.637 1.00 80.75 83 GLY A N 1
ATOM 694 C CA . GLY A 1 83 ? 9.411 4.625 -6.093 1.00 80.75 83 GLY A CA 1
ATOM 695 C C . GLY A 1 83 ? 10.389 3.768 -5.278 1.00 80.75 83 GLY A C 1
ATOM 696 O O . GLY A 1 83 ? 10.960 4.236 -4.290 1.00 80.75 83 GLY A O 1
ATOM 697 N N . PRO A 1 84 ? 10.532 2.485 -5.643 1.00 77.81 84 PRO A N 1
ATOM 698 C CA . PRO A 1 84 ? 11.533 1.576 -5.092 1.00 77.81 84 PRO A CA 1
ATOM 699 C C . PRO A 1 84 ? 12.963 2.117 -5.230 1.00 77.81 84 PRO A C 1
ATOM 701 O O . PRO A 1 84 ? 13.373 2.470 -6.328 1.00 77.81 84 PRO A O 1
ATOM 704 N N . LYS A 1 85 ? 13.735 2.098 -4.137 1.00 68.06 85 LYS A N 1
ATOM 705 C CA . LYS A 1 85 ? 15.095 2.675 -4.063 1.00 68.06 85 LYS A CA 1
ATOM 706 C C . LYS A 1 85 ? 16.148 1.979 -4.928 1.00 68.06 85 LYS A C 1
ATOM 708 O O . LYS A 1 85 ? 17.201 2.553 -5.170 1.00 68.06 85 LYS A O 1
ATOM 713 N N . ASP A 1 86 ? 15.864 0.768 -5.398 1.00 65.19 86 ASP A N 1
ATOM 714 C CA . ASP A 1 86 ? 16.775 -0.011 -6.244 1.00 65.19 86 ASP A CA 1
ATOM 715 C C . ASP A 1 86 ? 16.522 0.224 -7.748 1.00 65.19 86 ASP A C 1
ATOM 717 O O . ASP A 1 86 ? 16.905 -0.594 -8.587 1.00 65.19 86 ASP A O 1
ATOM 721 N N . GLN A 1 87 ? 15.845 1.318 -8.121 1.00 56.94 87 GLN A N 1
ATOM 722 C CA . GLN A 1 87 ? 15.675 1.682 -9.524 1.00 56.94 87 GLN A CA 1
ATOM 723 C C . GLN A 1 87 ? 16.929 2.363 -10.087 1.00 56.94 87 GLN A C 1
ATOM 725 O O . GLN A 1 87 ? 17.483 3.259 -9.451 1.00 56.94 87 GLN A O 1
ATOM 730 N N . PRO A 1 88 ? 17.344 2.028 -11.324 1.00 47.03 88 PRO A N 1
ATOM 731 C CA . PRO A 1 88 ? 18.552 2.568 -11.957 1.00 47.03 88 PRO A CA 1
ATOM 732 C C . PRO A 1 88 ? 18.501 4.076 -12.301 1.00 47.03 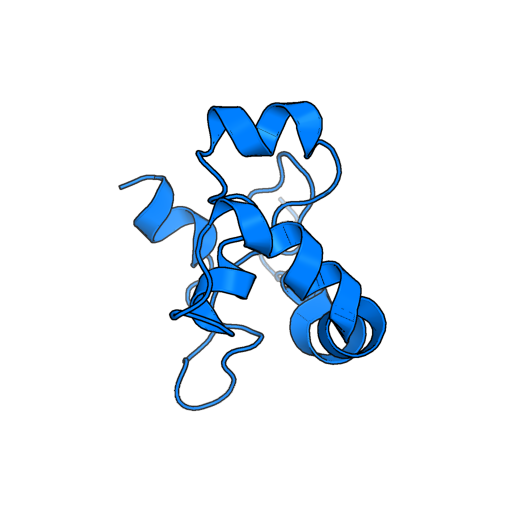88 PRO A C 1
ATOM 734 O O . PRO A 1 88 ? 19.333 4.542 -13.073 1.00 47.03 88 PRO A O 1
ATOM 737 N N . GLY A 1 89 ? 17.551 4.844 -11.755 1.00 49.66 89 GLY A N 1
ATOM 738 C CA . GLY A 1 89 ? 17.380 6.283 -11.995 1.00 49.66 89 GLY A CA 1
ATOM 739 C C . GLY A 1 89 ? 17.436 7.176 -10.749 1.00 49.66 89 GLY A C 1
ATOM 740 O O . GLY A 1 89 ? 17.451 8.391 -10.909 1.00 49.66 89 GLY A O 1
ATOM 741 N N . ASP A 1 90 ? 17.506 6.615 -9.536 1.00 47.62 90 ASP A N 1
ATOM 742 C CA . ASP A 1 90 ? 17.432 7.388 -8.279 1.00 47.62 90 ASP A CA 1
ATOM 743 C C . ASP A 1 90 ? 18.815 7.814 -7.732 1.00 47.62 90 ASP A C 1
ATOM 745 O O . ASP A 1 90 ? 18.939 8.275 -6.597 1.00 47.62 90 ASP A O 1
ATOM 749 N N . ALA A 1 91 ? 19.865 7.681 -8.550 1.00 37.56 91 ALA A N 1
ATOM 750 C CA . ALA A 1 91 ? 21.197 8.230 -8.303 1.00 37.56 91 ALA A CA 1
ATOM 751 C C . ALA A 1 91 ? 21.435 9.446 -9.215 1.00 37.56 91 ALA A C 1
ATOM 753 O O . ALA A 1 91 ? 22.103 9.336 -10.244 1.00 37.56 91 ALA A O 1
ATOM 754 N N . ALA A 1 92 ? 20.863 10.594 -8.852 1.00 36.31 92 ALA A N 1
ATOM 755 C CA . ALA A 1 92 ? 21.174 11.895 -9.445 1.00 36.31 92 ALA A CA 1
ATOM 756 C C . ALA A 1 92 ? 21.165 12.984 -8.369 1.00 36.31 92 ALA A C 1
ATOM 758 O O . ALA A 1 92 ? 20.228 12.981 -7.538 1.00 36.31 92 ALA A O 1
#